Protein AF-A0A933XAF7-F1 (afdb_monomer)

Solvent-accessible surface area (backbone atoms only — not comparable to full-atom values): 4692 Å² total; per-residue (Å²): 111,75,73,57,54,55,54,56,63,60,69,73,66,77,78,86,79,67,96,59,90,73,86,87,66,86,79,84,91,80,64,96,79,73,49,83,67,44,78,74,48,75,52,70,50,98,78,51,29,39,37,40,32,32,39,42,76,92,38,84,44,76,47,56,27,44,62,84,57,45,113

Radius of gyration: 22.03 Å; Cα contacts (8 Å, |Δi|>4): 78; chains: 1; bounding box: 38×19×68 Å

Nearest PDB structures (foldseek):
  6b2e-assembly1_B  TM=3.271E-01  e=3.992E+00  Homo sapiens
  4cff-assembly2_B  TM=3.233E-01  e=5.151E+00  Homo sapiens
  4cff-assembly1_D  TM=3.224E-01  e=5.151E+00  Homo sapiens

Sequence (71 aa):
MRKLIILILFSFFTISAKAQPITEWVQRYNSPGNYSDRVNDMAVDGQGNVYLTGLSNGDFLTIKYLSSGTL

Structure (mmCIF, N/CA/C/O backbone):
data_AF-A0A933XAF7-F1
#
_entry.id   AF-A0A933XAF7-F1
#
loop_
_atom_site.group_PDB
_atom_site.id
_atom_site.type_symbol
_atom_site.label_atom_id
_atom_site.label_alt_id
_atom_site.label_comp_id
_atom_site.label_asym_id
_atom_site.label_entity_id
_atom_site.label_seq_id
_atom_site.pdbx_PDB_ins_code
_atom_site.Cartn_x
_atom_site.Cartn_y
_atom_site.Cartn_z
_atom_site.occupancy
_atom_site.B_iso_or_equiv
_atom_site.auth_seq_id
_atom_site.auth_comp_id
_atom_site.auth_asym_id
_atom_site.auth_atom_id
_atom_site.pdbx_PDB_model_num
ATOM 1 N N . MET A 1 1 ? -19.956 -6.265 51.510 1.00 67.38 1 MET A N 1
ATOM 2 C CA . MET A 1 1 ? -18.993 -7.239 50.944 1.00 67.38 1 MET A CA 1
ATOM 3 C C . MET A 1 1 ? -19.253 -7.524 49.458 1.00 67.38 1 MET A C 1
ATOM 5 O O . MET A 1 1 ? -18.445 -7.103 48.647 1.00 67.38 1 MET A O 1
ATOM 9 N N . ARG A 1 2 ? -20.391 -8.123 49.052 1.00 68.81 2 ARG A N 1
ATOM 10 C CA . ARG A 1 2 ? -20.677 -8.475 47.633 1.00 68.81 2 ARG A CA 1
ATOM 11 C C . ARG A 1 2 ? -20.691 -7.296 46.641 1.00 68.81 2 ARG A C 1
ATOM 13 O O . ARG A 1 2 ? -20.143 -7.412 45.555 1.00 68.81 2 ARG A O 1
ATOM 20 N N . LYS A 1 3 ? -21.258 -6.146 47.029 1.00 63.25 3 LYS A N 1
ATOM 21 C CA . LYS A 1 3 ? -21.299 -4.931 46.185 1.00 63.25 3 LYS A CA 1
ATOM 22 C C . LYS A 1 3 ? -19.920 -4.279 45.979 1.00 63.25 3 LYS A C 1
ATOM 24 O O . LYS A 1 3 ? -19.705 -3.632 44.966 1.00 63.25 3 LYS A O 1
ATOM 29 N N . LEU A 1 4 ? -18.991 -4.482 46.918 1.00 68.62 4 LEU A N 1
ATOM 30 C CA . LEU A 1 4 ? -17.638 -3.918 46.859 1.00 68.62 4 LEU A CA 1
ATOM 31 C C . LEU A 1 4 ? -16.758 -4.681 45.855 1.00 68.62 4 LEU A C 1
ATOM 33 O O . LEU A 1 4 ? -15.984 -4.075 45.128 1.00 68.62 4 LEU A O 1
ATOM 37 N N . ILE A 1 5 ? -16.947 -6.000 45.760 1.00 75.44 5 ILE A N 1
ATOM 38 C CA . ILE A 1 5 ? -16.248 -6.861 44.795 1.00 75.44 5 ILE A CA 1
ATOM 39 C C . ILE A 1 5 ? -16.626 -6.493 43.352 1.00 75.44 5 ILE A C 1
ATOM 41 O O . ILE A 1 5 ? -15.757 -6.429 42.493 1.00 75.44 5 ILE A O 1
ATOM 45 N N . ILE A 1 6 ? -17.900 -6.183 43.092 1.00 71.00 6 ILE A N 1
ATOM 46 C CA . ILE A 1 6 ? -18.377 -5.784 41.755 1.00 71.00 6 ILE A CA 1
ATOM 47 C C . ILE A 1 6 ? -17.738 -4.460 41.309 1.00 71.00 6 ILE A C 1
ATOM 49 O O . ILE A 1 6 ? -17.318 -4.342 40.163 1.00 71.00 6 ILE A O 1
ATOM 53 N N . LEU A 1 7 ? -17.604 -3.484 42.212 1.00 70.88 7 LEU A N 1
ATOM 54 C CA . LEU A 1 7 ? -16.965 -2.199 41.905 1.00 70.88 7 LEU A CA 1
ATOM 55 C C . LEU A 1 7 ? -15.467 -2.351 41.608 1.00 70.88 7 LEU A C 1
ATOM 57 O O . LEU A 1 7 ? -14.955 -1.717 40.690 1.00 70.88 7 LEU A O 1
ATOM 61 N N . ILE A 1 8 ? -14.781 -3.234 42.337 1.00 73.81 8 ILE A N 1
ATOM 62 C CA . ILE A 1 8 ? -13.372 -3.551 42.083 1.00 73.81 8 ILE A CA 1
ATOM 63 C C . ILE A 1 8 ? -13.213 -4.258 40.728 1.00 73.81 8 ILE A C 1
ATOM 65 O O . ILE A 1 8 ? -12.311 -3.912 39.978 1.00 73.81 8 ILE A O 1
ATOM 69 N N . LEU A 1 9 ? -14.115 -5.173 40.359 1.00 71.38 9 LEU A N 1
ATOM 70 C CA . LEU A 1 9 ? -14.083 -5.852 39.055 1.00 71.38 9 LEU A CA 1
ATOM 71 C C . LEU A 1 9 ? -14.299 -4.894 37.869 1.00 71.38 9 LEU A C 1
ATOM 73 O O . LEU A 1 9 ? -13.666 -5.065 36.832 1.00 71.38 9 LEU A O 1
ATOM 77 N N . PHE A 1 10 ? -15.131 -3.858 38.025 1.00 68.19 10 PHE A N 1
ATOM 78 C CA . PHE A 1 10 ? -15.310 -2.811 37.007 1.00 68.19 10 PHE A CA 1
ATOM 79 C C . PHE A 1 10 ? -14.103 -1.865 36.893 1.00 68.19 10 PHE A C 1
ATOM 81 O O . PHE A 1 10 ? -13.831 -1.342 35.815 1.00 68.19 10 PHE A O 1
ATOM 88 N N . SER A 1 11 ? -13.348 -1.671 37.979 1.00 68.50 11 SER A N 1
ATOM 89 C CA . SER A 1 11 ? -12.178 -0.782 38.022 1.00 68.50 11 SER A CA 1
ATOM 90 C C . SER A 1 11 ? -10.984 -1.267 37.186 1.00 68.50 11 SER A C 1
ATOM 92 O O . SER A 1 11 ? -10.082 -0.474 36.922 1.00 68.50 11 SER A O 1
ATOM 94 N N . PHE A 1 12 ? -10.945 -2.542 36.788 1.00 65.06 12 PHE A N 1
ATOM 95 C CA . PHE A 1 12 ? -9.833 -3.124 36.023 1.00 65.06 12 PHE A CA 1
ATOM 96 C C . PHE A 1 12 ? -10.043 -3.118 34.502 1.00 65.06 12 PHE A C 1
ATOM 98 O O . PHE A 1 12 ? -9.184 -3.608 33.773 1.00 65.06 12 PHE A O 1
ATOM 105 N N . PHE A 1 13 ? -11.149 -2.561 33.998 1.00 64.88 13 PHE A N 1
ATOM 106 C CA . PHE A 1 13 ? -11.452 -2.550 32.564 1.00 64.88 13 PHE A CA 1
ATOM 107 C C . PHE A 1 13 ? -11.269 -1.157 31.951 1.00 64.88 13 PHE A C 1
ATOM 109 O O . PHE A 1 13 ? -12.212 -0.514 31.495 1.00 64.88 13 PHE A O 1
ATOM 116 N N . THR A 1 14 ? -10.034 -0.658 31.945 1.00 64.38 14 THR A N 1
ATOM 117 C CA . THR A 1 14 ? -9.680 0.550 31.193 1.00 64.38 14 THR A CA 1
ATOM 118 C C . THR A 1 14 ? -9.360 0.182 29.745 1.00 64.38 14 THR A C 1
ATOM 120 O O . THR A 1 14 ? -8.217 -0.077 29.372 1.00 64.38 14 THR A O 1
ATOM 123 N N . ILE A 1 15 ? -10.387 0.172 28.891 1.00 72.00 15 ILE A N 1
ATOM 124 C CA . ILE A 1 15 ? -10.186 0.135 27.439 1.00 72.00 15 ILE A CA 1
ATOM 125 C C . ILE A 1 15 ? -9.628 1.500 27.032 1.00 72.00 15 ILE A C 1
ATOM 127 O O . ILE A 1 15 ? -10.332 2.509 27.074 1.00 72.00 15 ILE A O 1
ATOM 131 N N . SER A 1 16 ? -8.356 1.545 26.641 1.00 71.69 16 SER A N 1
ATOM 132 C CA . SER A 1 16 ? -7.752 2.746 26.059 1.00 71.69 16 SER A CA 1
ATOM 133 C C . SER A 1 16 ? -8.278 2.942 24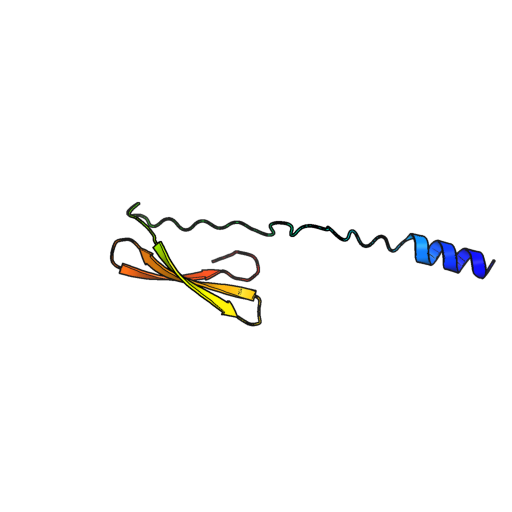.634 1.00 71.69 16 SER A C 1
ATOM 135 O O . SER A 1 16 ? -7.609 2.598 23.664 1.00 71.69 16 SER A O 1
ATOM 137 N N . ALA A 1 17 ? -9.497 3.463 24.498 1.00 67.00 17 ALA A N 1
ATOM 138 C CA . ALA A 1 17 ? -10.040 3.862 23.207 1.00 67.00 17 ALA A CA 1
ATOM 139 C C . ALA A 1 17 ? -9.327 5.139 22.743 1.00 67.00 17 ALA A C 1
ATOM 141 O O . ALA A 1 17 ? -9.380 6.178 23.403 1.00 67.00 17 ALA A O 1
ATOM 142 N N . LYS A 1 18 ? -8.625 5.064 21.613 1.00 76.62 18 LYS A N 1
ATOM 143 C CA . LYS A 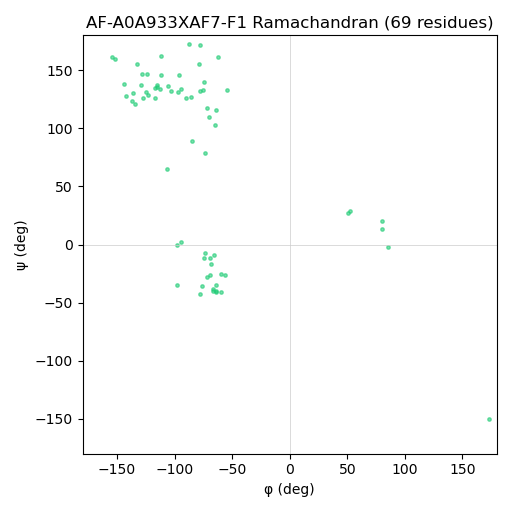1 18 ? -8.006 6.235 20.988 1.00 76.62 18 LYS A CA 1
ATOM 144 C C . LYS A 1 18 ? -9.014 6.845 20.023 1.00 76.62 18 LYS A C 1
ATOM 146 O O . LYS A 1 18 ? -9.541 6.154 19.161 1.00 76.62 18 LYS A O 1
ATOM 151 N N . ALA A 1 19 ? -9.281 8.141 20.175 1.00 84.56 19 ALA A N 1
ATOM 152 C CA . ALA A 1 19 ? -10.222 8.868 19.318 1.00 84.56 19 ALA A CA 1
ATOM 153 C C . ALA A 1 19 ? -9.710 9.060 17.877 1.00 84.56 19 ALA A C 1
ATOM 155 O O . ALA A 1 19 ? -10.471 9.474 17.008 1.00 84.56 19 ALA A O 1
ATOM 156 N N . GLN A 1 20 ? -8.426 8.789 17.628 1.00 86.06 20 GLN A N 1
ATOM 157 C CA . GLN A 1 20 ? -7.787 8.923 16.324 1.00 86.06 20 GLN A CA 1
ATOM 158 C C . GLN A 1 20 ? -7.143 7.597 15.905 1.00 86.06 20 GLN A C 1
ATOM 160 O O . GLN A 1 20 ? -6.631 6.882 16.777 1.00 86.06 20 GLN A O 1
ATOM 165 N N . PRO A 1 21 ? -7.122 7.289 14.594 1.00 82.12 21 PRO A N 1
ATOM 166 C CA . PRO A 1 21 ? -6.343 6.180 14.063 1.00 82.12 21 PRO A CA 1
ATOM 167 C C . PRO A 1 21 ? -4.877 6.316 14.480 1.00 82.12 21 PRO A C 1
ATOM 169 O O . PRO A 1 21 ? -4.286 7.390 14.365 1.00 82.12 21 PRO A O 1
ATOM 172 N N . ILE A 1 22 ? -4.295 5.226 14.967 1.00 88.12 22 ILE A N 1
ATOM 173 C CA . ILE A 1 22 ? -2.855 5.131 15.194 1.00 88.12 22 ILE A CA 1
ATOM 174 C C . ILE A 1 22 ? -2.257 4.491 13.948 1.00 88.12 22 ILE A C 1
ATOM 176 O O . ILE A 1 22 ? -2.770 3.486 13.466 1.00 88.12 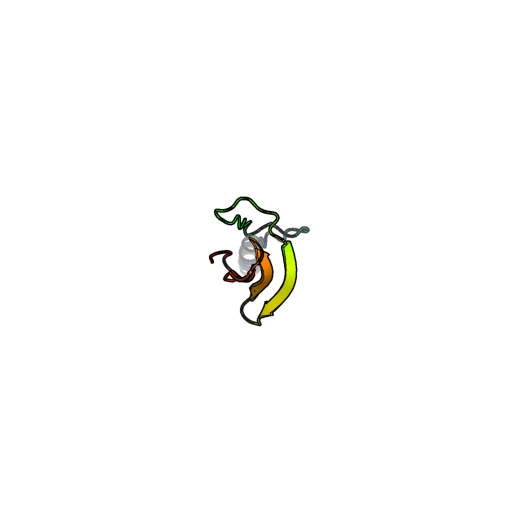22 ILE A O 1
ATOM 180 N N . THR A 1 23 ? -1.169 5.057 13.436 1.00 90.62 23 THR A N 1
ATOM 181 C CA . THR A 1 23 ? -0.395 4.416 12.374 1.00 90.62 23 THR A CA 1
ATOM 182 C C . THR A 1 23 ? 0.211 3.119 12.897 1.00 90.62 23 THR A C 1
ATOM 184 O O . THR A 1 23 ? 1.055 3.156 13.791 1.00 90.62 23 THR A O 1
ATOM 187 N N . GLU A 1 24 ? -0.199 1.984 12.337 1.00 88.12 24 GLU A N 1
ATOM 188 C CA . GLU A 1 24 ? 0.363 0.680 12.705 1.00 88.12 24 GLU A CA 1
ATOM 189 C C . GLU A 1 24 ? 1.733 0.457 12.057 1.00 88.12 24 GLU A C 1
ATOM 191 O O . GLU A 1 24 ? 2.672 0.016 12.718 1.00 88.12 24 GLU A O 1
ATOM 196 N N . TRP A 1 25 ? 1.875 0.821 10.781 1.00 93.94 25 TRP A N 1
ATOM 197 C CA . TRP A 1 25 ? 3.125 0.705 10.038 1.00 93.94 25 TRP A CA 1
ATOM 198 C C . TRP A 1 25 ? 3.200 1.711 8.886 1.00 93.94 25 TRP A C 1
ATOM 200 O O . TRP A 1 25 ? 2.195 2.255 8.428 1.00 93.94 25 TRP A O 1
ATOM 210 N N . VAL A 1 26 ? 4.423 1.952 8.410 1.00 92.69 26 VAL A N 1
ATOM 211 C CA . VAL A 1 26 ? 4.705 2.713 7.186 1.00 92.69 26 VAL A CA 1
ATOM 212 C C . VAL A 1 26 ? 5.747 1.943 6.386 1.00 92.69 26 VAL A C 1
ATOM 214 O O . VAL A 1 26 ? 6.852 1.726 6.877 1.00 92.69 26 VAL A O 1
ATOM 217 N N . GLN A 1 27 ? 5.411 1.569 5.151 1.00 92.00 27 GLN A N 1
ATOM 218 C CA . GLN A 1 27 ? 6.353 0.983 4.199 1.00 92.00 27 GLN A CA 1
ATOM 219 C C . GLN A 1 27 ? 6.610 1.932 3.042 1.00 92.00 27 GLN A C 1
ATOM 221 O O . GLN A 1 27 ? 5.722 2.667 2.607 1.00 92.00 27 GLN A O 1
ATOM 226 N N . ARG A 1 28 ? 7.844 1.908 2.539 1.00 89.00 28 ARG A N 1
ATOM 227 C CA . ARG A 1 28 ? 8.242 2.639 1.338 1.00 89.00 28 ARG A CA 1
ATOM 228 C C . ARG A 1 28 ? 8.903 1.669 0.380 1.00 89.00 28 ARG A C 1
ATOM 230 O O . ARG A 1 28 ? 9.874 1.012 0.741 1.00 89.00 28 ARG A O 1
ATOM 237 N N . TYR A 1 29 ? 8.389 1.630 -0.838 1.00 86.56 29 TYR A N 1
ATOM 238 C CA . TYR A 1 29 ? 9.042 0.961 -1.946 1.00 86.56 29 TYR A CA 1
ATOM 239 C C . TYR A 1 29 ? 9.817 1.999 -2.756 1.00 86.56 29 TYR A C 1
ATOM 241 O O . TYR A 1 29 ? 9.273 3.057 -3.069 1.00 86.56 29 TYR A O 1
ATOM 249 N N . ASN A 1 30 ? 11.076 1.698 -3.059 1.00 84.88 30 ASN A N 1
ATOM 250 C CA . ASN A 1 30 ? 11.889 2.453 -4.003 1.00 84.88 30 ASN A CA 1
ATOM 251 C C . ASN A 1 30 ? 12.647 1.453 -4.861 1.00 84.88 30 ASN A C 1
ATOM 253 O O . ASN A 1 30 ? 13.353 0.584 -4.340 1.00 84.88 30 ASN A O 1
ATOM 257 N N . SER A 1 31 ? 12.477 1.560 -6.166 1.00 83.19 31 SER A N 1
ATOM 258 C CA . SER A 1 31 ? 13.116 0.642 -7.090 1.00 83.19 31 SER A CA 1
ATOM 259 C C . SER A 1 31 ? 14.598 1.000 -7.322 1.00 83.19 31 SER A C 1
ATOM 261 O O . SER A 1 31 ? 14.996 2.158 -7.165 1.00 83.19 31 SER A O 1
ATOM 263 N N . PRO A 1 32 ? 15.461 0.035 -7.711 1.00 82.88 32 PRO A N 1
ATOM 264 C CA . PRO A 1 32 ? 16.909 0.265 -7.816 1.00 82.88 32 PRO A CA 1
ATOM 265 C C . PRO A 1 32 ? 17.316 1.371 -8.799 1.00 82.88 32 PRO A C 1
ATOM 267 O O . PRO A 1 32 ? 18.383 1.962 -8.655 1.00 82.88 32 PRO A O 1
ATOM 270 N N . GLY A 1 33 ? 16.476 1.645 -9.803 1.00 77.69 33 GLY A N 1
ATOM 271 C CA . GLY A 1 33 ? 16.721 2.675 -10.808 1.00 77.69 33 GLY A CA 1
ATOM 272 C C . GLY A 1 33 ? 16.516 4.108 -10.312 1.00 77.69 33 GLY A C 1
ATOM 273 O O . GLY A 1 33 ? 16.921 5.031 -11.013 1.00 77.69 33 GLY A O 1
ATOM 274 N N . ASN A 1 34 ? 15.914 4.311 -9.129 1.00 73.25 34 ASN A N 1
ATOM 275 C CA . ASN A 1 34 ? 15.494 5.625 -8.615 1.00 73.25 34 ASN A CA 1
ATOM 276 C C . ASN A 1 34 ? 14.660 6.440 -9.627 1.00 73.25 34 ASN A C 1
ATOM 278 O O . ASN A 1 34 ? 14.675 7.674 -9.610 1.00 73.25 34 ASN A O 1
ATOM 282 N N . TYR A 1 35 ? 13.954 5.768 -10.539 1.00 78.75 35 TYR A N 1
ATOM 283 C CA . TYR A 1 35 ? 13.022 6.429 -11.444 1.00 78.75 35 TYR A CA 1
ATOM 284 C C . TYR A 1 35 ? 11.715 6.754 -10.703 1.00 78.75 35 TYR A C 1
ATOM 286 O O . TYR A 1 35 ? 11.503 6.360 -9.559 1.00 78.75 35 TYR A O 1
ATOM 294 N N . SER A 1 36 ? 10.820 7.512 -11.345 1.00 82.19 36 SER A N 1
ATOM 295 C CA . SER A 1 36 ? 9.511 7.822 -10.760 1.00 82.19 36 SER A CA 1
ATOM 296 C C . SER A 1 36 ? 8.687 6.542 -10.610 1.00 82.19 36 SER A C 1
ATOM 298 O O . SER A 1 36 ? 8.091 6.079 -11.580 1.00 82.19 36 SER A O 1
ATOM 300 N N . ASP A 1 37 ? 8.598 6.026 -9.388 1.00 88.88 37 ASP A N 1
ATOM 301 C CA . ASP A 1 37 ? 7.651 4.976 -9.022 1.00 88.88 37 ASP A CA 1
ATOM 302 C C . ASP A 1 37 ? 6.260 5.598 -8.825 1.00 88.88 37 ASP A C 1
ATOM 304 O O . ASP A 1 37 ? 6.110 6.642 -8.179 1.00 88.88 37 ASP A O 1
ATOM 308 N N . ARG A 1 38 ? 5.228 4.999 -9.427 1.00 91.25 38 ARG A N 1
ATOM 309 C CA . ARG A 1 38 ? 3.849 5.503 -9.365 1.00 91.25 38 ARG A CA 1
ATOM 310 C C . ARG A 1 38 ? 2.876 4.369 -9.118 1.00 91.25 38 ARG A C 1
ATOM 312 O O . ARG A 1 38 ? 2.882 3.382 -9.845 1.00 91.25 38 ARG A O 1
ATOM 319 N N . VAL A 1 39 ? 2.002 4.558 -8.136 1.00 94.06 39 VAL A N 1
ATOM 320 C CA . VAL A 1 39 ? 0.841 3.693 -7.911 1.00 94.06 39 VAL A CA 1
ATOM 321 C C . VAL A 1 39 ? -0.305 4.194 -8.782 1.00 94.06 39 VAL A C 1
ATOM 323 O O . VAL A 1 39 ? -0.647 5.375 -8.727 1.00 94.06 39 VAL A O 1
ATOM 326 N N . ASN A 1 40 ? -0.886 3.294 -9.572 1.00 95.81 40 ASN A N 1
ATOM 327 C CA . ASN A 1 40 ? -2.061 3.566 -10.395 1.00 95.81 40 ASN A CA 1
ATOM 328 C C . ASN A 1 40 ? -3.352 3.091 -9.721 1.00 95.81 40 ASN A C 1
ATOM 330 O O . ASN A 1 40 ? -4.381 3.736 -9.894 1.00 95.81 40 ASN A O 1
ATOM 334 N N . ASP A 1 41 ? -3.305 1.984 -8.974 1.00 97.50 41 ASP A N 1
ATOM 335 C CA . ASP A 1 41 ? -4.474 1.435 -8.282 1.00 97.50 41 ASP A CA 1
ATOM 336 C C . ASP A 1 41 ? -4.088 0.657 -7.010 1.00 97.50 41 ASP A C 1
ATOM 338 O O . ASP A 1 41 ? -2.937 0.229 -6.847 1.00 97.5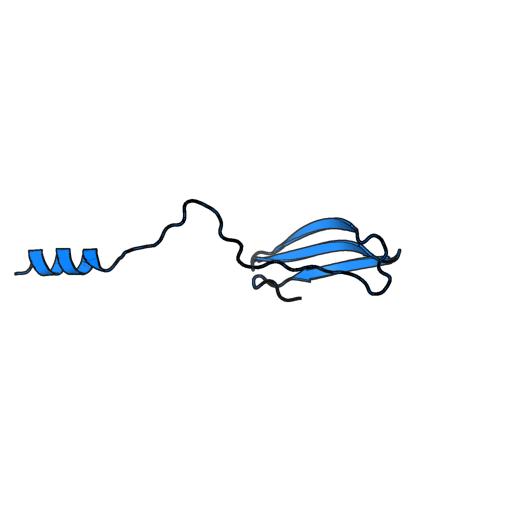0 41 ASP A O 1
ATOM 342 N N . MET A 1 42 ? -5.057 0.489 -6.105 1.00 97.44 42 MET A N 1
ATOM 343 C CA . MET A 1 42 ? -4.909 -0.199 -4.825 1.00 97.44 42 MET A CA 1
ATOM 344 C C . MET A 1 42 ? -6.166 -0.992 -4.445 1.00 97.44 42 MET A C 1
ATOM 346 O O . MET A 1 42 ? -7.280 -0.479 -4.513 1.00 97.44 42 MET A O 1
ATOM 350 N N . ALA A 1 43 ? -5.974 -2.204 -3.920 1.00 98.12 43 ALA A N 1
ATOM 351 C CA . ALA A 1 43 ? -7.038 -3.020 -3.334 1.00 98.12 43 ALA A CA 1
ATOM 352 C C . ALA A 1 43 ? -6.633 -3.593 -1.968 1.00 98.1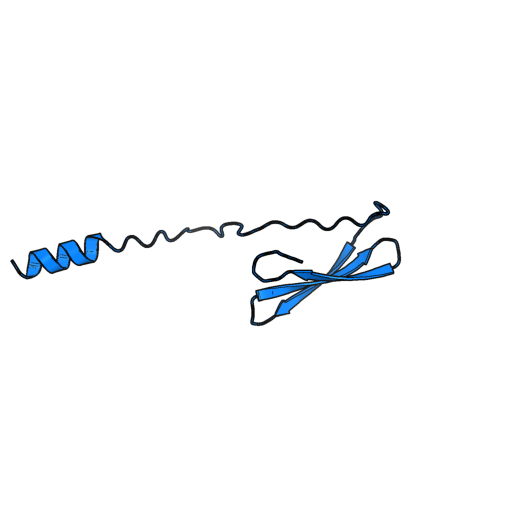2 43 ALA A C 1
ATOM 354 O O . ALA A 1 43 ? -5.449 -3.781 -1.686 1.00 98.12 43 ALA A O 1
ATOM 355 N N . VAL A 1 44 ? -7.624 -3.897 -1.127 1.00 97.94 44 VAL A N 1
ATOM 356 C CA . VAL A 1 44 ? -7.435 -4.545 0.181 1.00 97.94 44 VAL A CA 1
ATOM 357 C C . VAL A 1 44 ? -8.299 -5.800 0.237 1.00 97.94 44 VAL A C 1
ATOM 359 O O . VAL A 1 44 ? -9.479 -5.748 -0.111 1.00 97.94 44 VAL A O 1
ATOM 362 N N . ASP A 1 45 ? -7.721 -6.933 0.641 1.00 97.94 45 ASP A N 1
ATOM 363 C CA . ASP A 1 45 ? -8.468 -8.187 0.790 1.00 97.94 45 ASP A CA 1
ATOM 364 C C . ASP A 1 45 ? -9.122 -8.332 2.177 1.00 97.94 45 ASP A C 1
ATOM 366 O O . ASP A 1 45 ? -8.893 -7.545 3.095 1.00 97.94 45 ASP A O 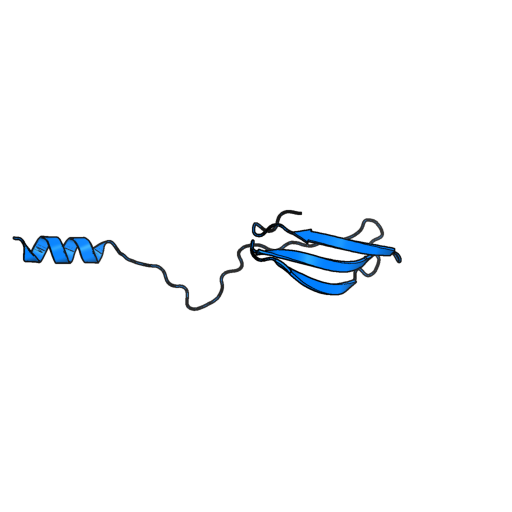1
ATOM 370 N N . GLY A 1 46 ? -9.944 -9.372 2.353 1.00 98.06 46 GLY A N 1
ATOM 371 C CA . GLY A 1 46 ? -10.629 -9.639 3.624 1.00 98.06 46 GLY A CA 1
ATOM 372 C C . GLY A 1 46 ? -9.706 -10.002 4.797 1.00 98.06 46 GLY A C 1
ATOM 373 O O . GLY A 1 46 ? -10.182 -10.090 5.924 1.00 98.06 46 GLY A O 1
ATOM 374 N N . GLN A 1 47 ? -8.408 -10.220 4.555 1.00 97.69 47 GLN A N 1
ATOM 375 C CA . GLN A 1 47 ? -7.393 -10.453 5.590 1.00 97.69 47 GLN A CA 1
ATOM 376 C C . GLN A 1 47 ? -6.614 -9.171 5.929 1.00 97.69 47 GLN A C 1
ATOM 378 O O . GLN A 1 47 ? -5.730 -9.200 6.784 1.00 97.69 47 GLN A O 1
ATOM 383 N N . GLY A 1 48 ? -6.933 -8.049 5.273 1.00 95.75 48 GLY A N 1
ATOM 384 C CA . GLY A 1 48 ? -6.256 -6.770 5.459 1.00 95.75 48 GLY A CA 1
ATOM 385 C C . GLY A 1 48 ? -4.930 -6.658 4.710 1.00 95.75 48 GLY A C 1
ATOM 386 O O . GLY A 1 48 ? -4.166 -5.738 4.991 1.00 95.75 48 GLY A O 1
ATOM 387 N N . ASN A 1 49 ? -4.628 -7.564 3.773 1.00 97.75 49 ASN A N 1
ATOM 388 C CA . ASN A 1 49 ? -3.454 -7.393 2.920 1.00 97.75 49 ASN A CA 1
ATOM 389 C C . ASN A 1 49 ? -3.737 -6.308 1.876 1.00 97.75 49 ASN A C 1
ATOM 391 O O . ASN A 1 49 ? -4.822 -6.270 1.293 1.00 97.75 49 ASN A O 1
ATOM 395 N N . VAL A 1 50 ? -2.744 -5.465 1.612 1.00 97.38 50 VAL A N 1
ATOM 396 C CA . VAL A 1 50 ? -2.817 -4.351 0.663 1.00 97.38 50 VAL A CA 1
ATOM 397 C C . VAL A 1 50 ? -2.098 -4.735 -0.622 1.00 97.38 50 VAL A C 1
ATOM 399 O O . VAL A 1 50 ? -0.968 -5.210 -0.585 1.00 97.38 50 VAL A O 1
ATOM 402 N N . TYR A 1 51 ? -2.727 -4.498 -1.764 1.00 97.69 51 TYR A N 1
ATOM 403 C CA . TYR A 1 51 ? -2.162 -4.735 -3.088 1.00 97.69 51 TYR A CA 1
ATOM 404 C C . TYR A 1 51 ? -2.056 -3.394 -3.802 1.00 97.69 51 TYR A C 1
ATOM 406 O O . TYR A 1 51 ? -3.047 -2.676 -3.898 1.00 97.69 51 TYR A O 1
ATOM 414 N N . LEU A 1 52 ? -0.869 -3.058 -4.299 1.00 96.81 52 LEU A N 1
ATOM 415 C CA . LEU A 1 52 ? -0.600 -1.850 -5.077 1.00 96.81 52 LEU A CA 1
ATOM 416 C C . LEU A 1 52 ? -0.161 -2.264 -6.472 1.00 96.81 52 LEU A C 1
ATOM 418 O O . LEU A 1 52 ? 0.706 -3.126 -6.596 1.00 96.81 52 LEU A O 1
ATOM 422 N N . THR A 1 53 ? -0.700 -1.631 -7.508 1.00 96.62 53 THR A N 1
ATOM 423 C CA . THR A 1 53 ? -0.238 -1.830 -8.886 1.00 96.62 53 THR A CA 1
ATOM 424 C C . THR A 1 53 ? 0.068 -0.502 -9.558 1.00 96.62 53 THR A C 1
ATOM 426 O O . THR A 1 53 ? -0.559 0.520 -9.268 1.00 96.62 53 THR A O 1
ATOM 429 N N . GLY A 1 54 ? 1.057 -0.492 -10.444 1.00 94.8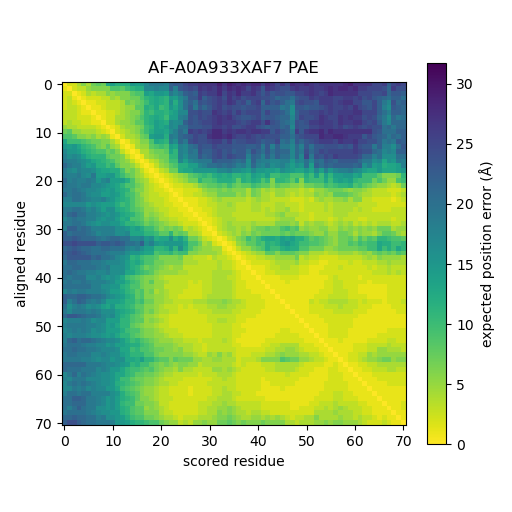8 54 GLY A N 1
ATOM 430 C CA . GLY A 1 54 ? 1.472 0.717 -11.130 1.00 94.88 54 GLY A CA 1
ATOM 431 C C . GLY A 1 54 ? 2.725 0.536 -11.970 1.00 94.88 54 GLY A C 1
ATOM 432 O O . GLY A 1 54 ? 2.976 -0.546 -12.500 1.00 94.88 54 GLY A O 1
ATOM 433 N N . LEU A 1 55 ? 3.484 1.620 -12.109 1.00 93.25 55 LEU A N 1
ATOM 434 C CA . LEU A 1 55 ? 4.696 1.671 -12.919 1.00 93.25 55 LEU A CA 1
ATOM 435 C C . LEU A 1 55 ? 5.920 1.913 -12.041 1.00 93.25 55 LEU A C 1
ATOM 437 O O . LEU A 1 55 ? 5.916 2.794 -11.180 1.00 93.25 55 LEU A O 1
ATOM 441 N N . SER A 1 56 ? 6.975 1.154 -12.305 1.00 91.75 56 SER A N 1
ATOM 442 C CA . SER A 1 56 ? 8.282 1.287 -11.674 1.00 91.75 56 SER A CA 1
ATOM 443 C C . SER A 1 56 ? 9.361 1.022 -12.717 1.00 91.75 56 SER A C 1
ATOM 445 O O . SER A 1 56 ? 9.299 0.030 -13.434 1.00 91.75 56 SER A O 1
ATOM 447 N N . ASN A 1 57 ? 10.328 1.932 -12.856 1.00 89.25 57 ASN A N 1
ATOM 448 C CA . ASN A 1 57 ? 11.410 1.839 -13.852 1.00 89.25 57 ASN A CA 1
ATOM 449 C C . ASN A 1 57 ? 10.956 1.610 -15.309 1.00 89.25 57 ASN A C 1
ATOM 451 O O . ASN A 1 57 ? 11.698 1.044 -16.103 1.00 89.25 57 ASN A O 1
ATOM 455 N N . GLY A 1 58 ? 9.759 2.079 -15.672 1.00 87.31 58 GLY A N 1
ATOM 456 C CA . GLY A 1 58 ? 9.193 1.889 -17.013 1.00 87.31 58 GLY A CA 1
ATOM 457 C C . GLY A 1 58 ? 8.454 0.562 -17.216 1.00 87.31 58 GLY A C 1
ATOM 458 O O . GLY A 1 58 ? 7.860 0.382 -18.274 1.00 87.31 58 GLY A O 1
ATOM 459 N N . ASP A 1 59 ? 8.417 -0.302 -16.200 1.00 90.06 59 ASP A N 1
ATOM 460 C CA . ASP A 1 59 ? 7.719 -1.587 -16.214 1.00 90.06 59 ASP A CA 1
ATOM 461 C C . ASP A 1 59 ? 6.520 -1.604 -15.261 1.00 90.06 59 ASP A C 1
ATOM 463 O O . ASP A 1 59 ? 6.399 -0.788 -14.342 1.00 90.06 59 ASP A O 1
ATOM 467 N N . PHE A 1 60 ? 5.619 -2.566 -1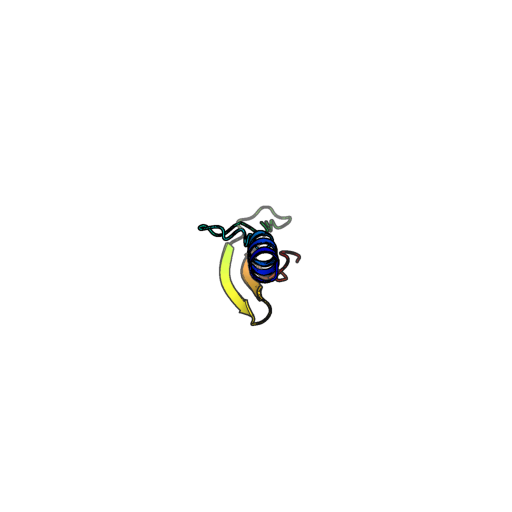5.475 1.00 91.94 60 PHE A N 1
ATOM 468 C CA . PHE A 1 60 ? 4.513 -2.825 -14.560 1.00 91.94 60 PHE A CA 1
ATOM 469 C C . PHE A 1 60 ? 5.001 -3.537 -13.302 1.00 91.94 60 PHE A C 1
ATOM 471 O O . PHE A 1 60 ? 5.695 -4.551 -13.372 1.00 91.94 60 PHE A O 1
ATOM 478 N N . LEU A 1 61 ? 4.565 -3.042 -12.147 1.00 93.75 61 LEU A N 1
ATOM 479 C CA . LEU A 1 61 ? 4.856 -3.636 -10.852 1.00 93.75 61 LEU A CA 1
ATOM 480 C C . LEU A 1 61 ? 3.566 -3.817 -10.058 1.00 93.75 61 LEU A C 1
ATOM 482 O O . LEU A 1 61 ? 2.728 -2.919 -9.997 1.00 93.75 61 LEU A O 1
ATOM 486 N N . THR A 1 62 ? 3.436 -4.969 -9.402 1.00 95.56 62 THR A N 1
ATOM 487 C CA . THR A 1 62 ? 2.433 -5.202 -8.362 1.00 95.56 62 THR A CA 1
ATOM 488 C C . THR A 1 62 ? 3.130 -5.620 -7.075 1.00 95.56 62 THR A C 1
ATOM 490 O O . THR A 1 62 ? 3.947 -6.538 -7.081 1.00 95.56 62 THR A O 1
ATOM 493 N N . ILE A 1 63 ? 2.809 -4.941 -5.978 1.00 95.44 63 ILE A N 1
ATOM 494 C CA . ILE A 1 63 ? 3.332 -5.211 -4.638 1.00 95.44 63 ILE A CA 1
ATOM 495 C C . ILE A 1 63 ? 2.177 -5.660 -3.756 1.00 95.44 63 ILE A C 1
ATOM 497 O O . ILE A 1 63 ? 1.106 -5.053 -3.784 1.00 95.44 63 ILE A O 1
ATOM 501 N N . LYS A 1 64 ? 2.413 -6.685 -2.940 1.00 96.81 64 LYS A N 1
ATOM 502 C CA . LYS A 1 64 ? 1.546 -7.042 -1.823 1.00 96.81 64 LYS A CA 1
ATOM 503 C C . LYS A 1 64 ? 2.236 -6.627 -0.526 1.00 96.81 64 LYS A C 1
ATOM 505 O O . LYS A 1 64 ? 3.423 -6.862 -0.373 1.00 96.81 64 LYS A O 1
ATOM 510 N N . TYR A 1 65 ? 1.488 -6.027 0.387 1.00 97.50 65 TYR A N 1
ATOM 511 C CA . TYR A 1 65 ? 1.853 -5.916 1.79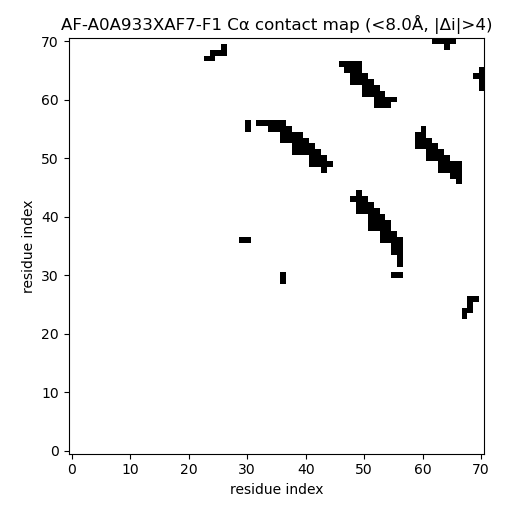0 1.00 97.50 65 TYR A CA 1
ATOM 512 C C . TYR A 1 65 ? 0.881 -6.756 2.605 1.00 97.50 65 TYR A C 1
ATOM 514 O O . TYR A 1 65 ? -0.334 -6.687 2.409 1.00 97.50 65 TYR A O 1
ATOM 522 N N . LEU A 1 66 ? 1.404 -7.548 3.530 1.00 97.00 66 LEU A N 1
ATOM 523 C CA . LEU A 1 66 ? 0.613 -8.212 4.552 1.00 97.00 66 LEU A CA 1
ATOM 524 C C . LEU A 1 66 ? -0.069 -7.176 5.449 1.00 97.00 66 LEU A C 1
ATOM 526 O O . LEU A 1 66 ? 0.381 -6.034 5.538 1.00 97.00 66 LEU A O 1
ATOM 530 N N . SER A 1 67 ? -1.114 -7.576 6.173 1.00 95.81 67 SER A N 1
ATOM 531 C CA . SER A 1 67 ? -1.778 -6.698 7.150 1.00 95.81 67 SER A CA 1
ATOM 532 C C . SER A 1 67 ? -0.821 -6.134 8.212 1.00 95.81 67 SER A C 1
ATOM 534 O O . SER A 1 67 ? -1.021 -5.022 8.693 1.00 95.81 67 SER A O 1
ATOM 536 N N . SER A 1 68 ? 0.279 -6.841 8.498 1.00 95.06 68 SER A N 1
ATOM 537 C CA . SER A 1 68 ? 1.375 -6.381 9.363 1.00 95.06 68 SER A CA 1
ATOM 538 C C . SER A 1 68 ? 2.289 -5.318 8.741 1.00 95.06 68 SER A C 1
ATOM 540 O O . SER A 1 68 ? 3.192 -4.827 9.415 1.00 95.06 68 SER A O 1
ATOM 542 N N . GLY A 1 69 ? 2.128 -5.012 7.453 1.00 92.75 69 GLY A N 1
ATOM 543 C CA . GLY A 1 69 ? 2.996 -4.102 6.714 1.00 92.75 69 GLY A CA 1
ATOM 544 C C . GLY A 1 69 ? 4.300 -4.720 6.230 1.00 92.75 69 GLY A C 1
ATOM 545 O O . GLY A 1 69 ? 5.249 -3.989 5.983 1.00 92.75 69 GLY A O 1
ATOM 546 N N . THR A 1 70 ? 4.398 -6.041 6.118 1.00 93.75 70 THR A N 1
ATOM 547 C CA . THR A 1 70 ? 5.569 -6.712 5.518 1.00 93.75 70 THR A CA 1
ATOM 548 C C . THR A 1 70 ? 5.284 -7.018 4.050 1.00 93.75 70 THR A C 1
ATOM 550 O O . THR A 1 70 ? 4.131 -7.283 3.728 1.00 93.75 70 THR A O 1
ATOM 553 N N . LEU A 1 71 ? 6.292 -6.963 3.172 1.00 88.12 71 LEU A N 1
ATOM 554 C CA . LEU A 1 71 ? 6.164 -7.367 1.761 1.00 88.12 71 LEU A CA 1
ATOM 555 C C . LEU A 1 71 ? 5.815 -8.863 1.623 1.00 88.12 71 LEU A C 1
ATOM 557 O O . LEU A 1 71 ? 6.344 -9.648 2.444 1.00 88.12 71 LEU A O 1
#

Mean predicted aligned error: 9.63 Å

Foldseek 3Di:
DVVVVVVVVVVPDPDPDDPDDDDLDDDDDADPVNPDDDFPDWDADPQRKIWTWDDDPNDTDIDIAGNNRHD

Secondary structure (DSSP, 8-state):
-HHHHHHHHHTT------SS-----------TT----EEEEEEE-TT--EEEEEEETTEEEEEEE-TTS--

pLDDT: mean 85.95, std 11.11, range [63.25, 98.12]